Protein AF-A0A842QIR3-F1 (afdb_monomer_lite)

Radius of gyration: 29.3 Å; chains: 1; bounding box: 50×27×89 Å

Sequence (86 aa):
MKSKQAQGISINTIIIAAVALIVLVILIAVFTGRMGIWGQQLDDAGEGTGCEPTGTWKVECGAGEEEIFGNFKDSKDNPGMHCCVS

Secondary structure (DSSP, 8-state):
-------SS-HHHHHHHHHHHHHHHHHHHHHHHHHHHHHHHHHHHHSBPPSTTT-EEESS--TTPEEPP--BGGGGGSTT-EEEE-

Structure (mmCIF, N/CA/C/O backbone):
data_AF-A0A842QIR3-F1
#
_entry.id   AF-A0A842QIR3-F1
#
loop_
_atom_site.group_PDB
_atom_site.id
_atom_site.type_symbol
_atom_site.label_atom_id
_atom_site.label_alt_id
_atom_site.label_comp_id
_atom_site.label_asym_id
_atom_site.label_entity_id
_atom_site.label_seq_id
_atom_site.pdbx_PDB_ins_code
_atom_site.Cartn_x
_atom_site.Cartn_y
_atom_site.Cartn_z
_atom_site.occupancy
_atom_site.B_iso_or_equiv
_atom_site.auth_seq_id
_atom_site.auth_comp_id
_atom_site.auth_asym_id
_atom_site.auth_atom_id
_atom_site.pdbx_PDB_model_num
ATOM 1 N N . MET A 1 1 ? -26.504 17.812 56.259 1.00 45.97 1 MET A N 1
ATOM 2 C CA . MET A 1 1 ? -26.162 16.568 55.534 1.00 45.97 1 MET A CA 1
ATOM 3 C C . MET A 1 1 ? -26.189 16.891 54.044 1.00 45.97 1 MET A C 1
ATOM 5 O O . MET A 1 1 ? -27.257 17.169 53.523 1.00 45.97 1 MET A O 1
ATOM 9 N N . LYS A 1 2 ? -25.025 17.012 53.389 1.00 53.62 2 LYS A N 1
ATOM 10 C CA . LYS A 1 2 ? -24.931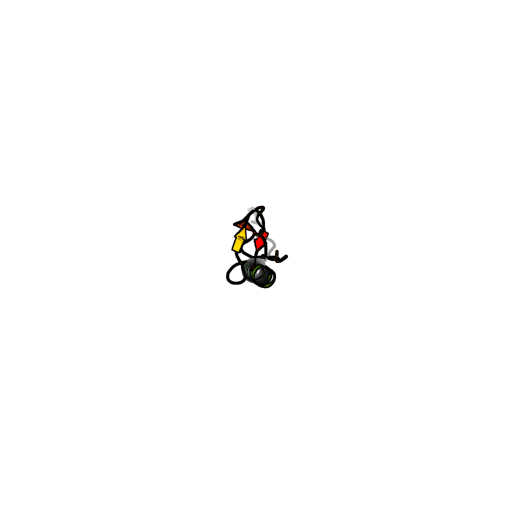 17.346 51.955 1.00 53.62 2 LYS A CA 1
ATOM 11 C C . LYS A 1 2 ? -25.279 16.096 51.146 1.00 53.62 2 LYS A C 1
ATOM 13 O O . LYS A 1 2 ? -24.474 15.172 51.070 1.00 53.62 2 LYS A O 1
ATOM 18 N N . SER A 1 3 ? -26.488 16.057 50.598 1.00 57.44 3 SER A N 1
ATOM 19 C CA . SER A 1 3 ? -26.918 15.064 49.617 1.00 57.44 3 SER A CA 1
ATOM 20 C C . SER A 1 3 ? -25.955 15.102 48.433 1.00 57.44 3 SER A C 1
ATOM 22 O O . SER A 1 3 ? -25.872 16.108 47.728 1.00 57.44 3 SER A O 1
ATOM 24 N N . LYS A 1 4 ? -25.193 14.024 48.228 1.00 56.62 4 LYS A N 1
ATOM 25 C CA . LYS A 1 4 ? -24.459 13.824 46.979 1.00 56.62 4 LYS A CA 1
ATOM 26 C C . LYS A 1 4 ? -25.519 13.730 45.884 1.00 56.62 4 LYS A C 1
ATOM 28 O O . LYS A 1 4 ? -26.269 12.759 45.856 1.00 56.62 4 LYS A O 1
ATOM 33 N N . GLN A 1 5 ? -25.623 14.763 45.048 1.00 58.41 5 GLN A N 1
ATOM 34 C CA . GLN A 1 5 ? -26.353 14.693 43.788 1.00 58.41 5 GLN A CA 1
ATOM 35 C C . GLN A 1 5 ? -25.740 13.527 43.014 1.00 58.41 5 GLN A C 1
ATOM 37 O O . GLN A 1 5 ? -24.620 13.619 42.510 1.00 58.41 5 GLN A O 1
ATOM 42 N N . ALA A 1 6 ? -26.436 12.393 43.027 1.00 57.75 6 ALA A N 1
ATOM 43 C CA . ALA A 1 6 ? -26.154 11.300 42.126 1.00 57.75 6 ALA A CA 1
ATOM 44 C C . ALA A 1 6 ? -26.180 11.882 40.711 1.00 57.75 6 ALA A C 1
ATOM 46 O O . ALA A 1 6 ? -27.057 12.683 40.381 1.00 57.75 6 ALA A O 1
ATOM 47 N N . GLN A 1 7 ? -25.164 11.545 39.924 1.00 57.41 7 GLN A N 1
ATOM 48 C CA . GLN A 1 7 ? -25.062 11.897 38.515 1.00 57.41 7 GLN A CA 1
ATOM 49 C C . GLN A 1 7 ? -26.440 11.711 37.862 1.00 57.41 7 GLN A C 1
ATOM 51 O O . GLN A 1 7 ? -27.013 10.629 37.942 1.00 57.41 7 GLN A O 1
ATOM 56 N N . GLY A 1 8 ? -26.994 12.768 37.257 1.00 69.38 8 GLY A N 1
ATOM 57 C CA . GLY A 1 8 ? -28.339 12.763 36.655 1.00 69.38 8 GLY A CA 1
ATOM 58 C C . GLY A 1 8 ? -28.479 11.863 35.420 1.00 69.38 8 GLY A C 1
ATOM 59 O O . GLY A 1 8 ? -29.477 11.935 34.712 1.00 69.38 8 GLY A O 1
ATOM 60 N N . ILE A 1 9 ? -27.472 11.034 35.150 1.00 75.44 9 ILE A N 1
ATOM 61 C CA . ILE A 1 9 ? -27.418 10.069 34.064 1.00 75.44 9 ILE A CA 1
ATOM 62 C C . ILE A 1 9 ? -27.461 8.686 34.704 1.00 75.44 9 ILE A C 1
ATOM 64 O O . ILE A 1 9 ? -26.663 8.370 35.587 1.00 75.44 9 ILE A O 1
ATOM 68 N N . SER A 1 10 ? -28.409 7.860 34.262 1.00 85.25 10 SER A N 1
ATOM 69 C CA . SER A 1 10 ? -28.523 6.495 34.766 1.00 85.25 10 SER A CA 1
ATOM 70 C C . SER A 1 10 ? -27.254 5.702 34.439 1.00 85.25 10 SER A C 1
ATOM 72 O O . SER A 1 10 ? -26.684 5.840 33.355 1.00 85.25 10 SER A O 1
ATOM 74 N N . ILE A 1 11 ? -26.834 4.828 35.353 1.00 88.69 11 ILE A N 1
ATOM 75 C CA . ILE A 1 11 ? -25.689 3.929 35.138 1.00 88.69 11 ILE A CA 1
ATOM 76 C C . ILE A 1 11 ? -25.866 3.111 33.847 1.00 88.69 11 ILE A C 1
ATOM 78 O O . ILE A 1 11 ? -24.911 2.940 33.095 1.00 88.69 11 ILE A O 1
ATOM 82 N N . ASN A 1 12 ? -27.096 2.701 33.523 1.00 92.12 12 ASN A N 1
ATOM 83 C CA . ASN A 1 12 ? -27.403 2.007 32.270 1.00 92.12 12 ASN A CA 1
ATOM 84 C C . ASN A 1 12 ? -27.039 2.842 31.038 1.00 92.12 12 ASN A C 1
ATOM 86 O O . ASN A 1 12 ? -26.497 2.315 30.073 1.00 92.12 12 ASN A O 1
ATOM 90 N N . THR A 1 13 ? -27.291 4.149 31.073 1.00 91.69 13 THR A N 1
ATOM 91 C CA . THR A 1 13 ? -26.954 5.060 29.973 1.00 91.69 13 THR A CA 1
ATOM 92 C C . THR A 1 13 ? -25.442 5.157 29.775 1.00 91.69 13 THR A C 1
ATOM 94 O O . THR A 1 13 ? -24.977 5.149 28.639 1.00 91.69 13 THR A O 1
ATOM 97 N N . ILE A 1 14 ? -24.670 5.187 30.867 1.00 92.06 14 ILE A N 1
ATOM 98 C CA . ILE A 1 14 ? -23.198 5.202 30.819 1.00 92.06 14 ILE A CA 1
ATOM 99 C C . ILE A 1 14 ? -22.674 3.904 30.196 1.00 92.06 14 ILE A C 1
ATOM 101 O O . ILE A 1 14 ? -21.810 3.944 29.322 1.00 92.06 14 ILE A O 1
ATOM 105 N N . ILE A 1 15 ? -23.230 2.759 30.601 1.00 94.81 15 ILE A N 1
ATOM 106 C CA . ILE A 1 15 ? -22.843 1.445 30.072 1.00 94.81 15 ILE A CA 1
ATOM 107 C C . ILE A 1 15 ? -23.130 1.362 28.568 1.00 94.81 15 ILE A C 1
ATOM 109 O O . ILE A 1 15 ? -22.253 0.982 27.795 1.00 94.81 15 ILE A O 1
ATOM 113 N N . ILE A 1 16 ? -24.330 1.762 28.136 1.00 95.62 16 ILE A N 1
ATOM 114 C CA . ILE A 1 16 ? -24.715 1.739 26.718 1.00 95.62 16 ILE A CA 1
ATOM 115 C C . ILE A 1 16 ? -23.804 2.658 25.894 1.00 95.62 16 ILE A C 1
ATOM 117 O O . ILE A 1 16 ? -23.331 2.254 24.833 1.00 95.62 16 ILE A O 1
ATOM 121 N N . ALA A 1 17 ? -23.513 3.864 26.392 1.00 94.94 17 ALA A N 1
ATOM 122 C CA . ALA A 1 17 ? -22.621 4.802 25.716 1.00 94.94 17 ALA A CA 1
ATOM 123 C C . ALA A 1 17 ? -21.202 4.232 25.550 1.00 94.94 17 ALA A C 1
ATOM 125 O O . ALA A 1 17 ? -20.615 4.355 24.476 1.00 94.94 17 ALA A O 1
ATOM 126 N N . ALA A 1 18 ? -20.670 3.558 26.575 1.00 96.31 18 ALA A N 1
ATOM 127 C CA . ALA A 1 18 ? -19.357 2.922 26.506 1.00 96.31 18 ALA A CA 1
ATOM 128 C C . ALA A 1 18 ? -19.315 1.785 25.469 1.00 96.31 18 ALA A C 1
ATOM 130 O O . ALA A 1 18 ? -18.386 1.723 24.665 1.00 96.31 18 ALA A O 1
ATOM 131 N N . VAL A 1 19 ? -20.337 0.922 25.435 1.00 97.69 19 VAL A N 1
ATOM 132 C CA . VAL A 1 19 ? -20.429 -0.167 24.446 1.00 97.69 19 VAL A CA 1
ATOM 133 C C . VAL A 1 19 ? -20.531 0.389 23.025 1.00 97.69 19 VAL A C 1
ATOM 135 O O . VAL A 1 19 ? -19.813 -0.069 22.139 1.00 97.69 19 VAL A O 1
ATOM 138 N N . ALA A 1 20 ? -21.368 1.405 22.806 1.00 97.75 20 ALA A N 1
ATOM 139 C CA . ALA A 1 20 ? -21.518 2.037 21.498 1.00 97.75 20 ALA A CA 1
ATOM 140 C C . ALA A 1 20 ? -20.200 2.653 20.998 1.00 97.75 20 ALA A C 1
ATOM 142 O O . ALA A 1 20 ? -19.849 2.494 19.829 1.00 97.75 20 ALA A O 1
ATOM 143 N N . LEU A 1 21 ? -19.445 3.303 21.889 1.00 97.44 21 LEU A N 1
ATOM 144 C CA . LEU A 1 21 ? -18.142 3.883 21.562 1.00 97.44 21 LEU A CA 1
ATOM 145 C C . LEU A 1 21 ? -17.136 2.789 21.168 1.00 97.44 21 LEU A C 1
ATOM 147 O O . LEU A 1 21 ? -16.470 2.910 20.143 1.00 97.44 21 LEU A O 1
ATOM 151 N N . ILE A 1 22 ? -17.070 1.687 21.921 1.00 97.81 22 ILE A N 1
ATOM 152 C CA . ILE A 1 22 ? -16.187 0.555 21.596 1.00 97.81 22 ILE A CA 1
ATOM 153 C C . ILE A 1 22 ? -16.522 -0.020 20.217 1.00 97.81 22 ILE A C 1
ATOM 155 O O . ILE A 1 22 ? -15.623 -0.213 19.399 1.00 97.81 22 ILE A O 1
ATOM 159 N N . VAL A 1 23 ? -17.805 -0.255 19.931 1.00 97.81 23 VAL A N 1
ATOM 160 C CA . VAL A 1 23 ? -18.237 -0.767 18.623 1.00 97.81 23 VAL A CA 1
ATOM 161 C C . VAL A 1 23 ? -17.841 0.200 17.508 1.00 97.81 23 VAL A C 1
ATOM 163 O O . VAL A 1 23 ? -17.294 -0.239 16.499 1.00 97.81 23 VAL A O 1
ATOM 166 N N . LEU A 1 24 ? -18.037 1.509 17.695 1.00 97.50 24 LEU A N 1
ATOM 167 C CA . LEU A 1 24 ? -17.634 2.517 16.714 1.00 97.50 24 LEU A CA 1
ATOM 168 C C . LEU A 1 24 ? -16.126 2.468 16.422 1.00 97.50 24 LEU A C 1
ATOM 170 O O . LEU A 1 24 ? -15.729 2.487 15.259 1.00 97.50 24 LEU A O 1
ATOM 174 N N . VAL A 1 25 ? -15.289 2.364 17.457 1.00 96.94 25 VAL A N 1
ATOM 175 C CA . VAL A 1 25 ? -13.828 2.264 17.301 1.00 96.94 25 VAL A CA 1
ATOM 176 C C . VAL A 1 25 ? -13.442 1.005 16.527 1.00 96.94 25 VAL A C 1
ATOM 178 O O . VAL A 1 25 ? -12.620 1.078 15.614 1.00 96.94 25 VAL A O 1
ATOM 181 N N . ILE A 1 26 ? -14.060 -0.137 16.841 1.00 96.81 26 ILE A N 1
ATOM 182 C CA . ILE A 1 26 ? -13.813 -1.398 16.130 1.00 96.81 26 ILE A CA 1
ATOM 183 C C . ILE A 1 26 ? -14.197 -1.266 14.653 1.00 96.81 26 ILE A C 1
ATOM 185 O O . ILE A 1 26 ? -13.425 -1.671 13.785 1.00 96.81 26 ILE A O 1
ATOM 189 N N . LEU A 1 27 ? -15.352 -0.665 14.355 1.00 96.69 27 LEU A N 1
ATOM 190 C CA . LEU A 1 27 ? -15.784 -0.434 12.978 1.00 96.69 27 LEU A CA 1
ATOM 191 C C . LEU A 1 27 ? -14.780 0.439 12.223 1.00 96.69 27 LEU A C 1
ATOM 193 O O . LEU A 1 27 ? -14.347 0.050 11.143 1.00 96.69 27 LEU A O 1
ATOM 197 N N . ILE A 1 28 ? -14.353 1.568 12.796 1.00 95.38 28 ILE A N 1
ATOM 198 C CA . ILE A 1 28 ? -13.359 2.451 12.165 1.00 95.38 28 ILE A CA 1
ATOM 199 C C . ILE A 1 28 ? -12.050 1.697 11.909 1.00 95.38 28 ILE A C 1
ATOM 201 O O . ILE A 1 28 ? -11.497 1.814 10.817 1.00 95.38 28 ILE A O 1
ATOM 205 N N . ALA A 1 29 ? -1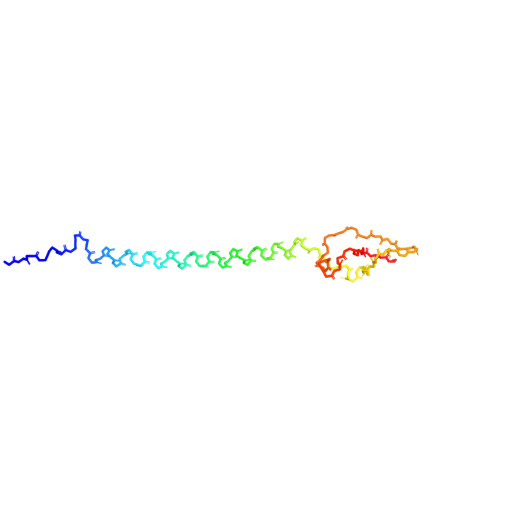1.573 0.893 12.863 1.00 93.62 29 ALA A N 1
ATOM 206 C CA . ALA A 1 29 ? -10.342 0.121 12.710 1.00 93.62 29 ALA A CA 1
ATOM 207 C C . ALA A 1 29 ? -10.441 -0.911 11.574 1.00 93.62 29 ALA A C 1
ATOM 209 O O . ALA A 1 29 ? -9.549 -0.985 10.728 1.00 93.62 29 ALA A O 1
ATOM 210 N N . VAL A 1 30 ? -11.541 -1.668 11.506 1.00 92.75 30 VAL A N 1
ATOM 211 C CA . VAL A 1 30 ? -11.771 -2.657 10.440 1.00 92.75 30 VAL A CA 1
ATOM 212 C C . VAL A 1 30 ? -11.935 -1.974 9.086 1.00 92.75 30 VAL A C 1
ATOM 214 O O . VAL A 1 30 ? -11.314 -2.395 8.111 1.00 92.75 30 VAL A O 1
ATOM 217 N N . PHE A 1 31 ? -12.735 -0.908 9.013 1.00 91.50 31 PHE A N 1
ATOM 218 C CA . PHE A 1 31 ? -12.944 -0.167 7.773 1.00 91.50 31 PHE A CA 1
ATOM 219 C C . PHE A 1 31 ? -11.644 0.471 7.277 1.00 91.50 31 PHE A C 1
ATOM 221 O O . PHE A 1 31 ? -11.325 0.335 6.101 1.00 91.50 31 PHE A O 1
ATOM 228 N N . THR A 1 32 ? -10.850 1.077 8.162 1.00 89.19 32 THR A N 1
ATOM 229 C CA . THR A 1 32 ? -9.537 1.649 7.814 1.00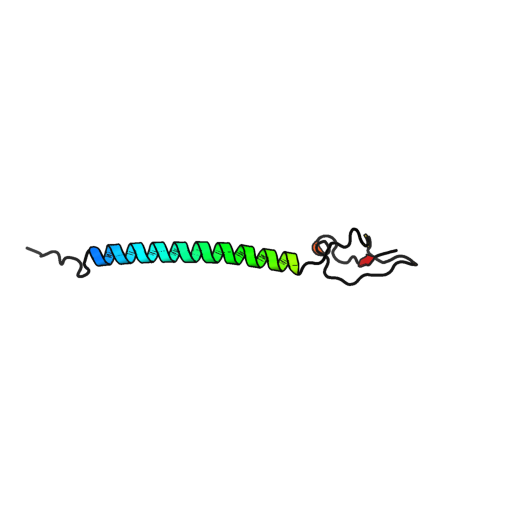 89.19 32 THR A CA 1
ATOM 230 C C . THR A 1 32 ? -8.562 0.570 7.352 1.00 89.19 32 THR A C 1
ATOM 232 O O . THR A 1 32 ? -7.932 0.719 6.308 1.00 89.19 32 THR A O 1
ATOM 235 N N . GLY A 1 33 ? -8.480 -0.550 8.076 1.00 83.56 33 GLY A N 1
ATOM 236 C CA . GLY A 1 33 ? -7.612 -1.666 7.704 1.00 83.56 33 GLY A CA 1
ATOM 237 C C . GLY A 1 33 ? -7.972 -2.261 6.341 1.00 83.56 33 GLY A C 1
ATOM 238 O O . GLY A 1 33 ? -7.092 -2.527 5.528 1.00 83.56 33 GLY A O 1
ATOM 239 N N . ARG A 1 34 ? -9.269 -2.417 6.044 1.00 82.88 34 ARG A N 1
ATOM 240 C CA . ARG A 1 34 ? -9.729 -2.917 4.740 1.00 82.88 34 ARG A CA 1
ATOM 241 C C . ARG A 1 34 ? -9.499 -1.895 3.628 1.00 82.88 34 ARG A C 1
ATOM 243 O O . ARG A 1 34 ? -8.995 -2.288 2.587 1.00 82.88 34 ARG A O 1
ATOM 250 N N . MET A 1 35 ? -9.788 -0.610 3.845 1.00 81.44 35 MET A N 1
ATOM 251 C CA . MET A 1 35 ? -9.529 0.440 2.848 1.00 81.44 35 MET A CA 1
ATOM 252 C C . MET A 1 35 ? -8.041 0.556 2.485 1.00 81.44 35 MET A C 1
ATOM 254 O O . MET A 1 35 ? -7.724 0.717 1.311 1.00 81.44 35 MET A O 1
ATOM 258 N N . GLY A 1 36 ? -7.129 0.403 3.452 1.00 80.62 36 GLY A N 1
ATOM 259 C CA . GLY A 1 36 ? -5.685 0.402 3.184 1.00 80.62 36 GLY A CA 1
ATOM 260 C C . GLY A 1 36 ? -5.245 -0.726 2.246 1.00 80.62 36 GLY A C 1
ATOM 261 O O . GLY A 1 36 ? -4.480 -0.491 1.315 1.00 80.62 36 GLY A O 1
ATOM 262 N N . ILE A 1 37 ? -5.788 -1.933 2.435 1.00 77.75 37 ILE A N 1
ATOM 263 C CA . ILE A 1 37 ? -5.504 -3.081 1.558 1.00 77.75 37 ILE A CA 1
ATOM 264 C C . ILE A 1 37 ? -6.041 -2.832 0.141 1.00 77.75 37 ILE A C 1
ATOM 266 O O . ILE A 1 37 ? -5.379 -3.163 -0.836 1.00 77.75 37 ILE A O 1
ATOM 270 N N . TRP A 1 38 ? -7.221 -2.220 0.014 1.00 74.12 38 TRP A N 1
ATOM 271 C CA . TRP A 1 38 ? -7.827 -1.949 -1.294 1.00 74.12 38 TRP A CA 1
ATOM 272 C C . TRP A 1 38 ? -7.032 -0.900 -2.078 1.00 74.12 38 TRP A C 1
ATOM 274 O O . TRP A 1 38 ? -6.887 -1.040 -3.287 1.00 74.12 38 TRP A O 1
ATOM 284 N N . GLY A 1 39 ? -6.474 0.109 -1.400 1.00 75.06 39 GLY A N 1
ATOM 285 C CA . GLY A 1 39 ? -5.567 1.078 -2.021 1.00 75.06 39 GLY A CA 1
ATOM 286 C C . GLY A 1 39 ? -4.303 0.422 -2.581 1.00 75.06 39 GLY A C 1
ATOM 287 O O . GLY A 1 39 ? -3.959 0.657 -3.732 1.00 75.06 39 GLY A O 1
ATOM 288 N N . GLN A 1 40 ? -3.670 -0.470 -1.812 1.00 71.81 40 GLN A N 1
ATOM 289 C CA . GLN A 1 40 ? -2.475 -1.196 -2.265 1.00 71.81 40 GLN A CA 1
ATOM 290 C C . GLN A 1 40 ? -2.752 -2.082 -3.485 1.00 71.81 40 GLN A C 1
ATOM 292 O O . GLN A 1 40 ? -1.968 -2.092 -4.425 1.00 71.81 40 GLN A O 1
ATOM 297 N N . GLN A 1 41 ? -3.891 -2.779 -3.513 1.00 66.56 41 GLN A N 1
ATOM 298 C CA . GLN A 1 41 ? -4.249 -3.622 -4.658 1.00 66.56 41 GLN A CA 1
ATOM 299 C C . GLN A 1 41 ? -4.545 -2.819 -5.934 1.00 66.56 41 GLN A C 1
ATOM 301 O O . GLN A 1 41 ? -4.359 -3.338 -7.032 1.00 66.56 41 GLN A O 1
ATOM 306 N N . LEU A 1 42 ? -5.032 -1.582 -5.806 1.00 68.44 42 LEU A N 1
ATOM 307 C CA . LEU A 1 42 ? -5.259 -0.697 -6.949 1.00 68.44 42 LEU A CA 1
ATOM 308 C C . LEU A 1 42 ? -3.949 -0.118 -7.486 1.00 68.44 42 LEU A C 1
ATOM 310 O O . LEU A 1 42 ? -3.797 -0.050 -8.704 1.00 68.44 42 LEU A O 1
ATOM 314 N N . ASP A 1 43 ? -3.005 0.228 -6.608 1.00 67.75 43 ASP A N 1
ATOM 315 C CA . ASP A 1 43 ? -1.642 0.581 -7.020 1.00 67.75 43 ASP A CA 1
ATOM 316 C C . ASP A 1 43 ? -1.003 -0.597 -7.767 1.00 67.75 43 ASP A C 1
ATOM 318 O O . ASP A 1 43 ? -0.567 -0.440 -8.904 1.00 67.75 43 ASP A O 1
ATOM 322 N N . ASP A 1 44 ? -1.094 -1.811 -7.216 1.00 66.38 44 ASP A N 1
ATOM 323 C CA . ASP A 1 44 ? -0.552 -3.014 -7.850 1.00 66.38 44 ASP A CA 1
ATOM 324 C C . ASP A 1 44 ? -1.175 -3.347 -9.214 1.00 66.38 44 ASP A C 1
ATOM 326 O O . ASP A 1 44 ? -0.514 -3.996 -10.028 1.00 66.38 44 ASP A O 1
ATOM 330 N N . ALA A 1 45 ? -2.435 -2.958 -9.439 1.00 63.47 45 ALA A N 1
ATOM 331 C CA . ALA A 1 45 ? -3.169 -3.188 -10.683 1.00 63.47 45 ALA A CA 1
ATOM 332 C C . ALA A 1 45 ? -2.949 -2.086 -11.735 1.00 63.47 45 ALA A C 1
ATOM 334 O O . ALA A 1 45 ? -3.146 -2.337 -12.924 1.00 63.47 45 ALA A O 1
ATOM 335 N N . GLY A 1 46 ? -2.586 -0.871 -11.311 1.00 62.53 46 GLY A N 1
ATOM 336 C CA . GLY A 1 46 ? -2.241 0.244 -12.200 1.00 62.53 46 GLY A CA 1
ATOM 337 C C . GLY A 1 46 ? -0.762 0.280 -12.580 1.00 62.53 46 GLY A C 1
ATOM 338 O O . GLY A 1 46 ? -0.394 0.837 -13.614 1.00 62.53 46 GLY A O 1
ATOM 339 N N . GLU A 1 47 ? 0.084 -0.326 -11.760 1.00 63.34 47 GLU A N 1
ATOM 340 C CA . GLU A 1 47 ? 1.492 -0.510 -12.041 1.00 63.34 47 GLU A CA 1
ATOM 341 C C . GLU A 1 47 ? 1.678 -1.654 -13.066 1.00 63.34 47 GLU A C 1
ATOM 343 O O . GLU A 1 47 ? 1.373 -2.819 -12.796 1.00 63.34 47 GLU A O 1
ATOM 348 N N . GLY A 1 48 ? 2.153 -1.322 -14.272 1.00 64.75 48 GLY A N 1
ATOM 349 C CA . GLY A 1 48 ? 2.414 -2.291 -15.338 1.00 64.75 48 GLY A CA 1
ATOM 350 C C . GLY A 1 48 ? 3.495 -3.307 -14.960 1.00 64.75 48 GLY A C 1
ATOM 351 O O . GLY A 1 48 ? 4.204 -3.158 -13.965 1.00 64.75 48 GLY A O 1
ATOM 352 N N . THR A 1 49 ? 3.647 -4.367 -15.758 1.00 74.69 49 THR A N 1
ATOM 353 C CA . THR A 1 49 ? 4.792 -5.284 -15.620 1.00 74.69 49 THR A CA 1
ATOM 354 C C . THR A 1 49 ? 6.109 -4.509 -15.650 1.00 74.69 49 THR A C 1
ATOM 356 O O . THR A 1 49 ? 6.161 -3.406 -16.195 1.00 74.69 49 THR A O 1
ATOM 359 N N . GLY A 1 50 ? 7.171 -5.069 -15.067 1.00 82.69 50 GLY A N 1
ATOM 360 C CA . GLY A 1 50 ? 8.494 -4.459 -15.168 1.00 82.69 50 GLY A CA 1
ATOM 361 C C . GLY A 1 50 ? 8.964 -4.338 -16.621 1.00 82.69 50 GLY A C 1
ATOM 362 O O . GLY A 1 50 ? 8.385 -4.953 -17.525 1.00 82.69 50 GLY A O 1
ATOM 363 N N . CYS A 1 51 ? 10.010 -3.543 -16.851 1.00 86.56 51 CYS A N 1
ATOM 364 C CA . CYS A 1 51 ? 10.672 -3.516 -18.156 1.00 86.56 51 CYS A CA 1
ATOM 365 C C . CYS A 1 51 ? 11.159 -4.927 -18.524 1.00 86.56 51 CYS A C 1
ATOM 367 O O . CYS A 1 51 ? 10.943 -5.395 -19.642 1.00 86.56 51 CYS A O 1
ATOM 369 N N . GLU A 1 52 ? 11.694 -5.666 -17.550 1.00 81.75 52 GLU A N 1
ATOM 370 C CA . GLU A 1 52 ? 11.934 -7.104 -17.671 1.00 81.75 52 GLU A CA 1
ATOM 371 C C . GLU A 1 52 ? 10.619 -7.902 -17.545 1.00 81.75 52 GLU A C 1
ATOM 373 O O . GLU A 1 52 ? 9.799 -7.619 -16.665 1.00 81.75 52 GLU A O 1
ATOM 378 N N . PRO A 1 53 ? 10.390 -8.935 -18.381 1.00 76.19 53 PRO A N 1
ATOM 379 C CA . PRO A 1 53 ? 11.326 -9.582 -19.314 1.00 76.19 53 PRO A CA 1
ATOM 380 C C . PRO A 1 53 ? 11.289 -9.023 -20.748 1.00 76.19 53 PRO A C 1
ATOM 382 O O . PRO A 1 53 ? 11.906 -9.592 -21.645 1.00 76.19 53 PRO A O 1
ATOM 385 N N . THR A 1 54 ? 10.506 -7.973 -20.990 1.00 79.19 54 THR A N 1
ATOM 386 C CA . THR A 1 54 ? 10.197 -7.463 -22.336 1.00 79.19 54 THR A CA 1
ATOM 387 C C . THR A 1 54 ? 11.345 -6.653 -22.936 1.00 79.19 54 THR A C 1
ATOM 389 O O . THR A 1 54 ? 11.483 -6.594 -24.152 1.00 79.19 54 THR A O 1
ATOM 392 N N . GLY A 1 55 ? 12.168 -6.041 -22.091 1.00 87.75 55 GLY A N 1
ATOM 393 C CA . GLY A 1 55 ? 13.282 -5.189 -22.472 1.00 87.75 55 GLY A CA 1
ATOM 394 C C . GLY A 1 55 ? 14.291 -5.036 -21.337 1.00 87.75 55 GLY A C 1
ATOM 395 O O . GLY A 1 55 ? 14.255 -5.753 -20.338 1.00 87.75 55 GLY A O 1
ATO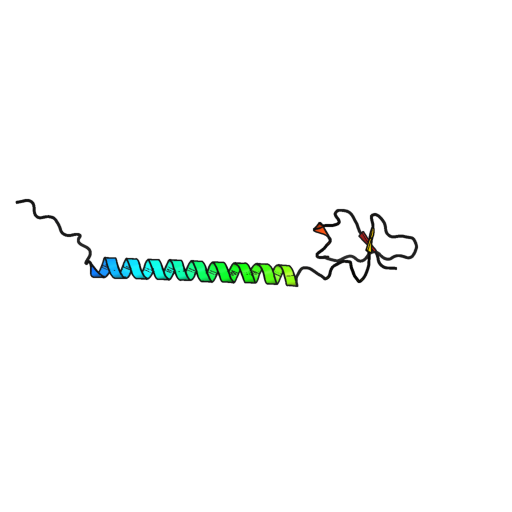M 396 N N . THR A 1 56 ? 15.213 -4.094 -21.511 1.00 90.06 56 THR A N 1
ATOM 397 C CA . THR A 1 56 ? 16.279 -3.784 -20.552 1.00 90.06 56 THR A CA 1
ATOM 398 C C . THR A 1 56 ? 16.389 -2.281 -20.334 1.00 90.06 56 THR A C 1
ATOM 400 O O . THR A 1 56 ? 16.226 -1.497 -21.269 1.00 90.06 56 THR A O 1
ATOM 403 N N . TRP A 1 57 ? 16.688 -1.874 -19.101 1.00 91.25 57 TRP A N 1
ATOM 404 C CA . TRP A 1 57 ? 16.923 -0.471 -18.767 1.00 91.25 57 TRP A CA 1
ATOM 405 C C . TRP A 1 57 ? 18.267 0.010 -19.308 1.00 91.25 57 TRP A C 1
ATOM 407 O O . TRP A 1 57 ? 19.310 -0.587 -19.027 1.00 91.25 57 TRP A O 1
ATOM 417 N N . LYS A 1 58 ? 18.254 1.105 -20.070 1.00 91.88 58 LYS A N 1
ATOM 418 C CA . LYS A 1 58 ? 19.457 1.749 -20.613 1.00 91.88 58 LYS A CA 1
ATOM 419 C C . LYS A 1 58 ? 19.329 3.268 -20.567 1.00 91.88 58 LYS A C 1
ATOM 421 O O . LYS A 1 58 ? 18.232 3.805 -20.621 1.00 91.88 58 LYS A O 1
ATOM 426 N N . VAL A 1 59 ? 20.456 3.976 -20.485 1.00 90.94 59 VAL A N 1
ATOM 427 C CA . VAL A 1 59 ? 20.478 5.456 -20.512 1.00 90.94 59 VAL A CA 1
ATOM 428 C C . VAL A 1 59 ? 20.107 5.997 -21.895 1.00 90.94 59 VAL A C 1
ATOM 430 O O . VAL A 1 59 ? 19.514 7.059 -21.992 1.00 90.94 59 VAL A O 1
ATOM 433 N N . GLU A 1 60 ? 20.423 5.253 -22.952 1.00 90.62 60 GLU A N 1
ATOM 434 C CA . GLU A 1 60 ? 19.993 5.505 -24.327 1.00 90.62 60 GLU A CA 1
ATOM 435 C C . GLU A 1 60 ? 19.800 4.140 -25.007 1.00 90.62 60 GLU A C 1
ATOM 437 O O . GLU A 1 60 ? 20.588 3.216 -24.767 1.00 90.62 60 GLU A O 1
ATOM 442 N N . CYS A 1 61 ? 18.761 3.991 -25.832 1.00 90.94 61 CYS A N 1
ATOM 443 C CA . CYS A 1 61 ? 18.560 2.766 -26.607 1.00 90.94 61 CYS A CA 1
ATOM 444 C C . CYS A 1 61 ? 19.579 2.676 -27.753 1.00 90.94 61 CYS A C 1
ATOM 446 O O . CYS A 1 61 ? 19.922 3.677 -28.387 1.00 90.94 61 CYS A O 1
ATOM 448 N N . GLY A 1 62 ? 20.098 1.471 -27.999 1.00 89.75 62 GLY A N 1
ATOM 449 C CA . GLY A 1 62 ? 21.102 1.222 -29.029 1.00 89.75 62 GLY A CA 1
ATOM 450 C C . GLY A 1 62 ? 20.546 1.277 -30.454 1.00 89.75 62 GLY A C 1
ATOM 451 O O . GLY A 1 62 ? 19.341 1.317 -30.691 1.00 89.75 62 GLY A O 1
ATOM 452 N N . ALA A 1 63 ? 21.444 1.241 -31.442 1.00 87.75 63 ALA A N 1
ATOM 453 C CA . ALA A 1 63 ? 21.050 1.175 -32.846 1.00 87.75 63 ALA A CA 1
ATOM 454 C C . ALA A 1 63 ? 20.307 -0.141 -33.140 1.00 87.75 63 ALA A C 1
ATOM 456 O O . ALA A 1 63 ? 20.910 -1.213 -33.089 1.00 87.75 63 ALA A O 1
ATOM 457 N N . GLY A 1 64 ? 19.021 -0.035 -33.481 1.00 86.81 64 GLY A N 1
ATOM 458 C CA . GLY A 1 64 ? 18.137 -1.179 -33.724 1.00 86.81 64 GLY A CA 1
ATOM 459 C C . GLY A 1 64 ? 17.254 -1.562 -32.535 1.00 86.81 64 GLY A C 1
ATOM 460 O O . GLY A 1 64 ? 16.494 -2.511 -32.663 1.00 86.81 64 GLY A O 1
ATOM 461 N N . GLU A 1 65 ? 17.330 -0.830 -31.422 1.00 91.88 65 GLU A N 1
ATOM 462 C CA . GLU A 1 65 ? 16.446 -1.017 -30.271 1.00 91.88 65 GLU A CA 1
ATOM 463 C C . GLU A 1 65 ? 15.323 0.027 -30.271 1.00 91.88 65 GLU A C 1
ATOM 465 O O . GLU A 1 65 ? 15.537 1.184 -30.644 1.00 91.88 65 GLU A O 1
ATOM 470 N N . GLU A 1 66 ? 14.130 -0.372 -29.833 1.00 90.44 66 GLU A N 1
ATOM 471 C CA . GLU A 1 66 ? 12.972 0.508 -29.679 1.00 90.44 66 GLU A CA 1
ATOM 472 C C . GLU A 1 66 ? 12.748 0.855 -28.203 1.00 90.44 66 GLU A C 1
ATOM 474 O O . GLU A 1 66 ? 12.863 0.005 -27.317 1.00 90.44 66 GLU A O 1
ATOM 479 N N . GLU A 1 67 ? 12.413 2.118 -27.933 1.00 90.00 67 GLU A N 1
ATOM 480 C CA . GLU A 1 67 ? 12.008 2.560 -26.601 1.00 90.00 67 GLU A CA 1
ATOM 481 C C . GLU A 1 67 ? 10.527 2.249 -26.371 1.00 90.00 67 GLU A C 1
ATOM 483 O O . GLU A 1 67 ? 9.653 2.686 -27.126 1.00 90.00 67 GLU A O 1
ATOM 488 N N . IL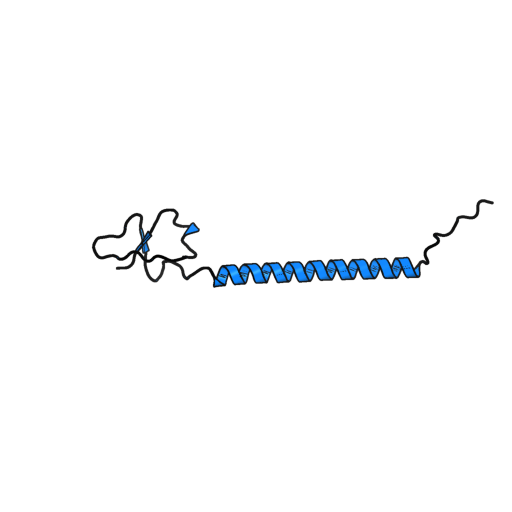E A 1 68 ? 10.234 1.533 -25.287 1.00 86.75 68 ILE A N 1
ATOM 489 C CA . ILE A 1 68 ? 8.867 1.248 -24.867 1.00 86.75 68 ILE A CA 1
ATOM 490 C C . ILE A 1 68 ? 8.458 2.269 -23.805 1.00 86.75 68 ILE A C 1
ATOM 492 O O . ILE A 1 68 ? 8.994 2.288 -22.697 1.00 86.75 68 ILE A O 1
ATOM 496 N N . PHE A 1 69 ? 7.449 3.082 -24.115 1.00 83.56 69 PHE A N 1
ATOM 497 C CA . PHE A 1 69 ? 6.844 3.996 -23.148 1.00 83.56 69 PHE A CA 1
ATOM 498 C C . PHE A 1 69 ? 5.765 3.271 -22.345 1.00 83.56 69 PHE A C 1
ATOM 500 O O . PHE A 1 69 ? 4.766 2.805 -22.892 1.00 83.56 69 PHE A O 1
ATOM 507 N N . GLY A 1 70 ? 5.948 3.199 -21.031 1.00 78.62 70 GLY A N 1
ATOM 508 C CA . GLY A 1 70 ? 5.026 2.514 -20.138 1.00 78.62 70 GLY A CA 1
ATOM 509 C C . GLY A 1 70 ? 5.196 2.955 -18.692 1.00 78.62 70 GLY A C 1
ATOM 510 O O . GLY A 1 70 ? 6.184 3.587 -18.325 1.00 78.62 70 GLY A O 1
ATOM 511 N N . ASN A 1 71 ? 4.205 2.626 -17.866 1.00 78.94 71 ASN A N 1
ATOM 512 C CA . ASN A 1 71 ? 4.317 2.768 -16.421 1.00 78.94 71 ASN A CA 1
ATOM 513 C C . ASN A 1 71 ? 4.841 1.443 -15.856 1.00 78.94 71 ASN A C 1
ATOM 515 O O . ASN A 1 71 ? 4.061 0.525 -15.603 1.00 78.94 71 ASN A O 1
ATOM 519 N N . PHE A 1 72 ? 6.164 1.323 -15.767 1.00 83.94 72 PHE A N 1
ATOM 520 C CA . PHE A 1 72 ? 6.830 0.109 -15.301 1.00 83.94 72 PHE A CA 1
ATOM 521 C C . PHE A 1 72 ? 7.029 0.146 -13.779 1.00 83.94 72 PHE A C 1
ATOM 523 O O . PHE A 1 72 ? 7.500 1.158 -13.250 1.00 83.94 72 PHE A O 1
ATOM 530 N N . LYS A 1 73 ? 6.724 -0.958 -13.075 1.00 82.62 73 LYS A N 1
ATOM 531 C CA . LYS A 1 73 ? 6.923 -1.085 -11.608 1.00 82.62 73 LYS A CA 1
ATOM 532 C C . LYS A 1 73 ? 8.340 -0.733 -11.155 1.00 82.62 73 LYS A C 1
ATOM 534 O O . LYS A 1 73 ? 8.534 -0.064 -10.145 1.00 82.62 73 LYS A O 1
ATOM 539 N N . ASP A 1 74 ? 9.319 -1.165 -11.930 1.00 85.06 74 ASP A N 1
ATOM 540 C CA . ASP A 1 74 ? 10.758 -1.019 -11.710 1.00 85.06 74 ASP A CA 1
ATOM 541 C C . ASP A 1 74 ? 11.322 0.320 -12.219 1.00 85.06 74 ASP A C 1
ATOM 543 O O . ASP A 1 74 ? 12.522 0.572 -12.112 1.00 85.06 74 ASP A O 1
ATOM 547 N N . SER A 1 75 ? 10.478 1.231 -12.723 1.00 84.44 75 SER A N 1
ATOM 548 C CA . SER A 1 75 ? 10.925 2.563 -13.157 1.00 84.44 75 SER A CA 1
ATOM 549 C C . SER A 1 75 ? 11.481 3.398 -11.997 1.00 84.44 75 SER A C 1
ATOM 551 O O . SER A 1 75 ? 12.413 4.179 -12.185 1.00 84.44 75 SER A O 1
ATOM 553 N N . LYS A 1 76 ? 10.965 3.206 -10.773 1.00 84.00 76 LYS A N 1
ATOM 554 C CA . LYS A 1 76 ? 11.478 3.889 -9.570 1.00 84.00 76 LYS A CA 1
ATOM 555 C C . LYS A 1 76 ? 12.916 3.491 -9.236 1.00 84.00 76 LYS A C 1
ATOM 557 O O . LYS A 1 76 ? 13.657 4.320 -8.713 1.00 84.00 76 LYS A O 1
ATOM 562 N N . ASP A 1 77 ? 13.303 2.260 -9.556 1.00 88.06 77 ASP A N 1
ATOM 563 C CA . ASP A 1 77 ? 14.656 1.749 -9.327 1.00 88.06 77 ASP A CA 1
ATOM 564 C C . ASP A 1 77 ? 15.637 2.188 -10.430 1.00 88.06 77 ASP A C 1
ATOM 566 O O . ASP A 1 77 ? 16.851 2.137 -10.234 1.00 88.06 77 ASP A O 1
ATOM 570 N N . ASN A 1 78 ? 15.122 2.690 -11.562 1.00 86.00 78 ASN A N 1
ATOM 571 C CA . ASN A 1 78 ? 15.888 3.081 -12.748 1.00 86.00 78 ASN A CA 1
ATOM 572 C C . ASN A 1 78 ? 15.593 4.538 -13.176 1.00 86.00 78 ASN A C 1
ATOM 574 O O . ASN A 1 78 ? 15.090 4.786 -14.278 1.00 86.00 78 ASN A O 1
ATOM 578 N N . PRO A 1 79 ? 15.887 5.542 -12.325 1.00 85.44 79 PRO A N 1
ATOM 579 C CA . PRO A 1 79 ? 15.562 6.932 -12.619 1.00 85.44 79 PRO A CA 1
ATOM 580 C C . PRO A 1 79 ? 16.364 7.461 -13.816 1.00 85.44 79 PRO A C 1
ATOM 582 O O . PRO A 1 79 ? 17.593 7.415 -13.829 1.00 85.44 79 PRO A O 1
ATOM 585 N N . GLY A 1 80 ? 15.661 8.020 -14.804 1.00 85.56 80 GLY A N 1
ATOM 586 C CA . GLY A 1 80 ? 16.273 8.621 -15.995 1.00 85.56 80 GLY A CA 1
ATOM 587 C C . GLY A 1 80 ? 16.783 7.614 -17.029 1.00 85.56 80 G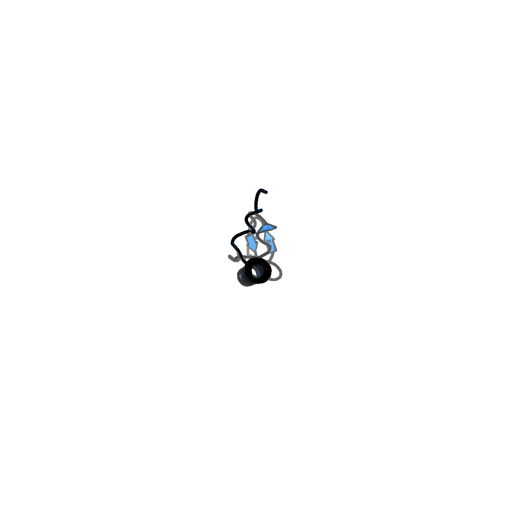LY A C 1
ATOM 588 O O . GLY A 1 80 ? 17.539 8.003 -17.913 1.00 85.56 80 GLY A O 1
ATOM 589 N N . MET A 1 81 ? 16.398 6.342 -16.911 1.00 90.00 81 MET A N 1
ATOM 590 C CA . MET A 1 81 ? 16.666 5.315 -17.914 1.00 90.00 81 MET A CA 1
ATOM 591 C C . MET A 1 81 ? 15.421 5.049 -18.764 1.00 90.00 81 MET A C 1
ATOM 593 O O . MET A 1 81 ? 14.288 5.246 -18.323 1.00 90.00 81 MET A O 1
ATOM 597 N N . HIS A 1 82 ? 15.652 4.562 -19.974 1.00 90.88 82 HIS A N 1
ATOM 598 C CA . HIS A 1 82 ? 14.652 4.146 -20.944 1.00 90.88 82 HIS A CA 1
ATOM 599 C C . HIS A 1 82 ? 14.548 2.616 -20.956 1.00 90.88 82 HIS A C 1
ATOM 601 O O . HIS A 1 82 ? 15.558 1.920 -20.813 1.00 90.88 82 HIS A O 1
ATOM 607 N N . CYS A 1 83 ? 13.335 2.085 -21.117 1.00 91.75 83 CYS A N 1
ATOM 608 C CA . CYS A 1 83 ? 13.128 0.652 -21.309 1.00 91.75 83 CYS A CA 1
ATOM 609 C C . CYS A 1 83 ? 13.277 0.324 -22.797 1.00 91.75 83 CYS A C 1
ATOM 611 O O . CYS A 1 83 ? 12.431 0.711 -23.604 1.00 91.75 83 CYS A O 1
ATOM 613 N N . CYS A 1 84 ? 14.355 -0.370 -23.155 1.00 93.12 84 CYS A N 1
ATOM 614 C CA . CYS A 1 84 ? 14.706 -0.662 -24.541 1.00 93.12 84 CYS A CA 1
ATOM 615 C C . CYS A 1 84 ? 14.485 -2.142 -24.862 1.00 93.12 84 CYS A C 1
ATOM 617 O O . CYS A 1 84 ? 14.933 -3.017 -24.113 1.00 93.12 84 CYS A O 1
ATOM 619 N N . VAL A 1 85 ? 13.849 -2.423 -25.997 1.00 92.38 85 VAL A N 1
ATOM 620 C CA . VAL A 1 85 ? 13.691 -3.773 -26.556 1.00 92.38 85 VAL A CA 1
ATOM 621 C C . VAL A 1 85 ? 14.463 -3.891 -27.867 1.00 92.38 85 VAL A C 1
ATOM 623 O O . VAL A 1 85 ? 14.547 -2.923 -28.619 1.00 92.38 85 VAL A O 1
ATOM 626 N N . SER A 1 86 ? 15.059 -5.060 -28.109 1.00 83.19 86 SER A N 1
ATOM 627 C CA . SER A 1 86 ? 15.778 -5.386 -29.349 1.00 83.19 86 SER A CA 1
ATOM 628 C C . SER A 1 86 ? 14.900 -6.118 -30.355 1.00 83.19 86 SER A C 1
ATOM 630 O O . SER A 1 86 ? 13.928 -6.784 -29.936 1.00 83.19 86 SER A O 1
#

pLDDT: mean 83.0, std 12.33, range [45.97, 97.81]

Foldseek 3Di:
DDPDPDDPDDPVNVVVVVVVVVVVVVVCVVVVVVVVVVVVVVVVVQADEALPPQFDWDLDEDDPKDFDDDRHPCCVVRDNTTSIHD